Protein AF-A0A7W6YAH7-F1 (afdb_monomer_lite)

Organism: Rhizobium etli (NCBI:txid29449)

Secondary structure (DSSP, 8-state):
----------------------------------------EEEEE---GGGGGGHHHHHHHHHHH-SSEEEEESSSEEEEE-S-S-HHHHHHHHHHHHHHHHHHHHHHHHHHHHHHHHHT-

pLDDT: mean 76.43, std 23.9, range [30.78, 96.12]

Foldseek 3Di:
DDDDDDDDDDDDDDDDDDDDDDDDDDDDDPDDPPPPLDQPDKDFDDDDPVLVVQLVVLQVVLPVVDPFKHWDDDPTIMITGNPPDDPVVSNVSSVVSSVVSVCCVVCVVVVVVVVCVVVVD

Structure (mmCIF, N/CA/C/O backbone):
data_AF-A0A7W6YAH7-F1
#
_entry.id   AF-A0A7W6YAH7-F1
#
loop_
_atom_site.group_PDB
_atom_site.id
_atom_site.type_symbol
_atom_site.label_atom_id
_atom_site.label_alt_id
_atom_site.label_comp_id
_atom_site.label_asym_id
_atom_site.label_entity_id
_atom_site.label_seq_id
_atom_site.pdbx_PDB_ins_code
_atom_site.Cartn_x
_atom_site.Cartn_y
_atom_site.Cartn_z
_atom_site.occupancy
_atom_site.B_iso_or_equiv
_atom_site.auth_seq_id
_atom_site.auth_comp_id
_atom_site.auth_asym_id
_atom_site.auth_atom_id
_atom_site.pdbx_PDB_model_num
ATOM 1 N N . MET A 1 1 ? 24.572 30.838 -11.240 1.00 37.03 1 MET A N 1
ATOM 2 C CA . MET A 1 1 ? 25.097 31.301 -9.942 1.00 37.03 1 MET A CA 1
ATOM 3 C C . MET A 1 1 ? 25.487 30.079 -9.121 1.00 37.03 1 MET A C 1
ATOM 5 O O . MET A 1 1 ? 24.616 29.290 -8.785 1.00 37.03 1 MET A O 1
ATOM 9 N N . GLN A 1 2 ? 26.794 29.886 -8.905 1.00 36.97 2 GLN A N 1
ATOM 10 C CA . GLN A 1 2 ? 27.372 29.060 -7.828 1.00 36.97 2 GLN A CA 1
ATOM 11 C C . GLN A 1 2 ? 26.970 29.703 -6.481 1.00 36.97 2 GLN A C 1
ATOM 13 O O . GLN A 1 2 ? 26.789 30.916 -6.445 1.00 36.97 2 GLN A O 1
ATOM 18 N N . TYR A 1 3 ? 26.696 29.004 -5.379 1.00 30.78 3 TYR A N 1
ATOM 19 C CA . TYR A 1 3 ? 27.532 28.077 -4.613 1.00 30.78 3 TYR A CA 1
ATOM 20 C C . TYR A 1 3 ? 26.642 27.246 -3.665 1.00 30.78 3 TYR A C 1
ATOM 22 O O . TYR A 1 3 ? 25.637 27.753 -3.181 1.00 30.78 3 TYR A O 1
ATOM 30 N N . ASN A 1 4 ? 27.081 26.039 -3.292 1.00 39.88 4 ASN A N 1
ATOM 31 C CA . ASN A 1 4 ? 27.092 25.635 -1.881 1.00 39.88 4 ASN A CA 1
ATOM 32 C C . ASN A 1 4 ? 28.285 24.704 -1.640 1.00 39.88 4 ASN A C 1
ATOM 34 O O . ASN A 1 4 ? 28.261 23.505 -1.897 1.00 39.88 4 ASN A O 1
ATOM 38 N N . HIS A 1 5 ? 29.368 25.336 -1.199 1.00 37.84 5 HIS A N 1
ATOM 39 C CA . HIS A 1 5 ? 30.574 24.722 -0.672 1.00 37.84 5 HIS A CA 1
ATOM 40 C C . HIS A 1 5 ? 30.299 24.381 0.794 1.00 37.84 5 HIS A C 1
ATOM 42 O O . HIS A 1 5 ? 30.109 25.306 1.574 1.00 37.84 5 HIS A O 1
ATOM 48 N N . LEU A 1 6 ? 30.322 23.108 1.196 1.00 41.84 6 LEU A N 1
ATOM 49 C CA . LEU A 1 6 ? 30.451 22.741 2.611 1.00 41.84 6 LEU A CA 1
ATOM 50 C C . LEU A 1 6 ? 31.347 21.502 2.766 1.00 41.84 6 LEU A C 1
ATOM 52 O O . LEU A 1 6 ? 30.915 20.359 2.782 1.00 41.84 6 LEU A O 1
ATOM 56 N N . VAL A 1 7 ? 32.645 21.817 2.801 1.00 36.00 7 VAL A N 1
ATOM 57 C CA . VAL A 1 7 ? 33.688 21.295 3.699 1.00 36.00 7 VAL A CA 1
ATOM 58 C C . VAL A 1 7 ? 33.621 19.797 4.035 1.00 36.00 7 VAL A C 1
ATOM 60 O O . VAL A 1 7 ? 33.168 19.396 5.104 1.00 36.00 7 VAL A O 1
ATOM 63 N N . ILE A 1 8 ? 34.225 18.973 3.176 1.00 37.84 8 ILE A N 1
ATOM 64 C CA . ILE A 1 8 ? 34.743 17.662 3.586 1.00 37.84 8 ILE A CA 1
ATOM 65 C C . ILE A 1 8 ? 36.048 17.930 4.345 1.00 37.84 8 ILE A C 1
ATOM 67 O O . ILE A 1 8 ? 37.045 18.357 3.755 1.00 37.84 8 ILE A O 1
ATOM 71 N N . LYS A 1 9 ? 36.036 17.733 5.669 1.00 40.25 9 LYS A N 1
ATOM 72 C CA . LYS A 1 9 ? 37.254 17.731 6.491 1.00 40.25 9 LYS A CA 1
ATOM 73 C C . LYS A 1 9 ? 38.215 16.684 5.916 1.00 40.25 9 LYS A C 1
ATOM 75 O O . LYS A 1 9 ? 37.916 15.495 5.939 1.00 40.25 9 LYS A O 1
ATOM 80 N N . ARG A 1 10 ? 39.359 17.133 5.389 1.00 41.12 10 ARG A N 1
ATOM 81 C CA . ARG A 1 10 ? 40.469 16.245 5.015 1.00 41.12 10 ARG A CA 1
ATOM 82 C C . ARG A 1 10 ? 40.982 15.543 6.280 1.00 41.12 10 ARG A C 1
ATOM 84 O O . ARG A 1 10 ? 41.074 16.209 7.314 1.00 41.12 10 ARG A O 1
ATOM 91 N N . PRO A 1 11 ? 41.338 14.251 6.226 1.00 38.62 11 PRO A N 1
ATOM 92 C CA . PRO A 1 11 ? 42.009 13.609 7.344 1.00 38.62 11 PRO A CA 1
ATOM 93 C C . PRO A 1 11 ? 43.385 14.261 7.530 1.00 38.62 11 PRO A C 1
ATOM 95 O O . PRO A 1 11 ? 44.156 14.415 6.583 1.00 38.62 11 PRO A O 1
ATOM 98 N N . SER A 1 12 ? 43.652 14.711 8.754 1.00 38.16 12 SER A N 1
ATOM 99 C CA . SER A 1 12 ? 44.962 15.186 9.183 1.00 38.16 12 SER A CA 1
ATOM 100 C C . SER A 1 12 ? 45.898 13.982 9.239 1.00 38.16 12 SER A C 1
ATOM 102 O O . SER A 1 12 ? 45.697 13.076 10.045 1.00 38.16 12 SER A O 1
ATOM 104 N N . CYS A 1 13 ? 46.891 13.949 8.352 1.00 36.53 13 CYS A N 1
ATOM 105 C CA . CYS A 1 13 ? 47.994 13.004 8.443 1.00 36.53 13 CYS A CA 1
ATOM 106 C C . CYS A 1 13 ? 48.864 13.409 9.639 1.00 36.53 13 CYS A C 1
ATOM 108 O O . CYS A 1 13 ? 49.664 14.336 9.533 1.00 36.53 13 CYS A O 1
ATOM 110 N N . TYR A 1 14 ? 48.691 12.731 10.770 1.00 37.44 14 TYR A N 1
ATOM 111 C CA . TYR A 1 14 ? 49.627 12.755 11.889 1.00 37.44 14 TYR A CA 1
ATOM 112 C C . TYR A 1 14 ? 50.257 11.361 11.976 1.00 37.44 14 TYR A C 1
ATOM 114 O O . TYR A 1 14 ? 49.619 10.428 12.448 1.00 37.44 14 TYR A O 1
ATOM 122 N N . ASN A 1 15 ? 51.492 11.222 11.493 1.00 43.78 15 ASN A N 1
ATOM 123 C CA . ASN A 1 15 ? 52.380 10.129 11.895 1.00 43.78 15 ASN A CA 1
ATOM 124 C C . ASN A 1 15 ? 53.369 10.703 12.912 1.00 43.78 15 ASN A C 1
ATOM 126 O O . ASN A 1 15 ? 53.950 11.761 12.654 1.00 43.78 15 ASN A O 1
ATOM 130 N N . PRO A 1 16 ? 53.570 10.022 14.047 1.00 39.41 16 PRO A N 1
ATOM 131 C CA . PRO A 1 16 ? 54.947 9.743 14.450 1.00 39.41 16 PRO A CA 1
ATOM 132 C C . PRO A 1 16 ? 55.146 8.331 15.042 1.00 39.41 16 PRO A C 1
ATOM 134 O O . PRO A 1 16 ? 54.183 7.683 15.448 1.00 39.41 16 PRO A O 1
ATOM 137 N N . CYS A 1 17 ? 56.430 7.949 15.136 1.00 31.59 17 CYS A N 1
ATOM 138 C CA . CYS A 1 17 ? 57.052 6.753 15.746 1.00 31.59 17 CYS A CA 1
ATOM 139 C C . CYS A 1 17 ? 57.323 5.610 14.745 1.00 31.59 17 CYS A C 1
ATOM 141 O O . CYS A 1 17 ? 56.402 4.917 14.330 1.00 31.59 17 CYS A O 1
ATOM 143 N N . GLU A 1 18 ? 58.502 5.514 14.120 1.00 35.66 18 GLU A N 1
ATOM 144 C CA . GLU A 1 18 ? 59.877 5.221 14.606 1.00 35.66 18 GLU A CA 1
ATOM 145 C C . GLU A 1 18 ? 60.201 3.715 14.718 1.00 35.66 18 GLU A C 1
ATOM 147 O O . GLU A 1 18 ? 59.533 2.964 15.416 1.00 35.66 18 GLU A O 1
ATOM 152 N N . GLU A 1 19 ? 61.251 3.357 13.967 1.00 35.25 19 GLU A N 1
ATOM 153 C CA . GLU A 1 19 ? 62.218 2.252 14.061 1.00 35.25 19 GLU A CA 1
ATOM 154 C C . GLU A 1 19 ? 61.786 0.817 14.428 1.00 35.25 19 GLU A C 1
ATOM 156 O O . GLU A 1 19 ? 61.430 0.496 15.557 1.00 35.25 19 GLU A O 1
ATOM 161 N N . GLY A 1 20 ? 62.073 -0.101 13.491 1.00 37.72 20 GLY A N 1
ATOM 162 C CA . GLY A 1 20 ? 62.601 -1.425 13.832 1.00 37.72 20 GLY A CA 1
ATOM 163 C C . GLY A 1 20 ? 61.758 -2.634 13.413 1.00 37.72 20 GLY A C 1
ATOM 164 O O . GLY A 1 20 ? 60.709 -2.908 13.976 1.00 37.72 20 GLY A O 1
ATOM 165 N N . VAL A 1 21 ? 62.353 -3.448 12.534 1.00 38.34 21 VAL A N 1
ATOM 166 C CA . VAL A 1 21 ? 62.113 -4.895 12.359 1.00 38.34 21 VAL A CA 1
ATOM 167 C C . VAL A 1 21 ? 60.838 -5.313 11.609 1.00 38.34 21 VAL A C 1
ATOM 169 O O . VAL A 1 21 ? 59.765 -5.518 12.167 1.00 38.34 21 VAL A O 1
ATOM 172 N N . ASP A 1 22 ? 61.048 -5.532 10.311 1.00 44.06 22 ASP A N 1
ATOM 173 C CA . ASP A 1 22 ? 60.526 -6.617 9.470 1.00 44.06 22 ASP A CA 1
ATOM 174 C C . ASP A 1 22 ? 59.444 -7.523 10.099 1.00 44.06 22 ASP A C 1
ATOM 176 O O . ASP A 1 22 ? 59.753 -8.471 10.824 1.00 44.06 22 ASP A O 1
ATOM 180 N N . ARG A 1 23 ? 58.167 -7.261 9.778 1.00 40.12 23 ARG A N 1
ATOM 181 C CA . ARG A 1 23 ? 57.091 -8.265 9.787 1.00 40.12 23 ARG A CA 1
ATOM 182 C C . ARG A 1 23 ? 56.099 -7.973 8.671 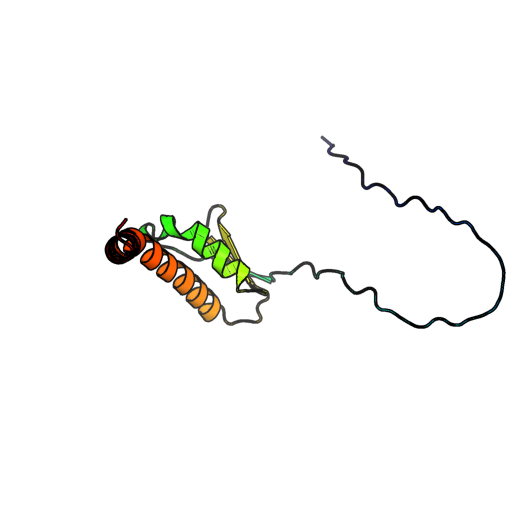1.00 40.12 23 ARG A C 1
ATOM 184 O O . ARG A 1 23 ? 55.342 -7.008 8.707 1.00 40.12 23 ARG A O 1
ATOM 191 N N . HIS A 1 24 ? 56.098 -8.865 7.692 1.00 45.94 24 HIS A N 1
ATOM 192 C CA . HIS A 1 24 ? 55.014 -9.058 6.744 1.00 45.94 24 HIS A CA 1
ATOM 193 C C . HIS A 1 24 ? 53.696 -9.230 7.524 1.00 45.94 24 HIS A C 1
ATOM 195 O O . HIS A 1 24 ? 53.516 -10.232 8.216 1.00 45.94 24 HIS A O 1
ATOM 201 N N . CYS A 1 25 ? 52.793 -8.251 7.442 1.00 33.44 25 CYS A N 1
ATOM 202 C CA . CYS A 1 25 ? 51.428 -8.365 7.952 1.00 33.44 25 CYS A CA 1
ATOM 203 C C . CYS A 1 25 ? 50.483 -8.557 6.755 1.00 33.44 25 CYS A C 1
ATOM 205 O O . CYS A 1 25 ? 50.279 -7.606 5.997 1.00 33.44 25 CYS A O 1
ATOM 207 N N . PRO A 1 26 ? 49.930 -9.762 6.531 1.00 53.94 26 PRO A N 1
ATOM 208 C CA . PRO A 1 26 ? 48.761 -9.943 5.682 1.00 53.94 26 PRO A CA 1
ATOM 209 C C . PRO A 1 26 ? 47.486 -9.637 6.494 1.00 53.94 26 PRO A C 1
ATOM 211 O O . PRO A 1 26 ? 47.536 -9.651 7.718 1.00 53.94 26 PRO A O 1
ATOM 214 N N . MET A 1 27 ? 46.354 -9.451 5.800 1.00 36.28 27 MET A N 1
ATOM 215 C CA . MET A 1 27 ? 45.014 -9.052 6.297 1.00 36.28 27 MET A CA 1
ATOM 216 C C . MET A 1 27 ? 44.812 -7.526 6.377 1.00 36.28 27 MET A C 1
ATOM 218 O O . MET A 1 27 ? 45.690 -6.795 6.801 1.00 36.28 27 MET A O 1
ATOM 222 N N . GLU A 1 28 ? 43.687 -6.946 5.962 1.00 43.72 28 GLU A N 1
ATOM 223 C CA . GLU A 1 28 ? 42.369 -7.513 5.688 1.00 43.72 28 GLU A CA 1
ATOM 224 C C . GLU A 1 28 ? 41.558 -6.553 4.805 1.00 43.72 28 GLU A C 1
ATOM 226 O O . GLU A 1 28 ? 41.847 -5.362 4.702 1.00 43.72 28 GLU A O 1
ATOM 231 N N . ARG A 1 29 ? 40.544 -7.106 4.140 1.00 47.88 29 ARG A N 1
ATOM 232 C CA . ARG A 1 29 ? 39.637 -6.430 3.209 1.00 47.88 29 ARG A CA 1
ATOM 233 C C . ARG A 1 29 ? 39.089 -5.132 3.791 1.00 47.88 29 ARG A C 1
ATOM 235 O O . ARG A 1 29 ? 38.432 -5.145 4.826 1.00 47.88 29 ARG A O 1
ATOM 242 N N . THR A 1 30 ? 39.227 -4.037 3.054 1.00 44.03 30 THR A N 1
ATOM 243 C CA . THR A 1 30 ? 38.306 -2.907 3.2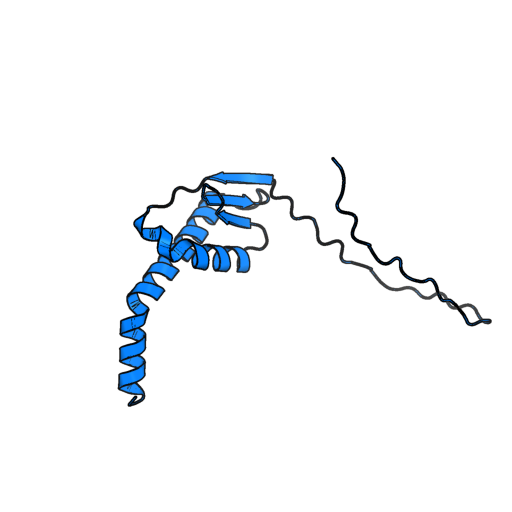01 1.00 44.03 30 THR A CA 1
ATOM 244 C C . THR A 1 30 ? 37.184 -3.090 2.183 1.00 44.03 30 THR A C 1
ATOM 246 O O . THR A 1 30 ? 37.205 -2.540 1.086 1.00 44.03 30 THR A O 1
ATOM 249 N N . GLU A 1 31 ? 36.230 -3.955 2.529 1.00 52.59 31 GLU A N 1
ATOM 250 C CA . GLU A 1 31 ? 34.879 -3.879 1.972 1.00 52.59 31 GLU A CA 1
ATOM 251 C C . GLU A 1 31 ? 34.202 -2.581 2.462 1.00 52.59 31 GLU A C 1
ATOM 253 O O . GLU A 1 31 ? 34.668 -1.951 3.409 1.00 52.59 31 GLU A O 1
ATOM 258 N N . PHE A 1 32 ? 33.098 -2.211 1.805 1.00 47.97 32 PHE A N 1
ATOM 259 C CA . PHE A 1 32 ? 32.289 -0.989 1.957 1.00 47.97 32 PHE A CA 1
ATOM 260 C C . PHE A 1 32 ? 32.567 0.169 0.983 1.00 47.97 32 PHE A C 1
ATOM 262 O O . PHE A 1 32 ? 32.561 1.339 1.352 1.00 47.97 32 PHE A O 1
ATOM 269 N N . SER A 1 33 ? 32.606 -0.143 -0.315 1.00 43.72 33 SER A N 1
ATOM 270 C CA . SER A 1 33 ? 31.727 0.608 -1.220 1.00 43.72 33 SER A CA 1
ATOM 271 C C . SER A 1 33 ? 30.343 -0.016 -1.084 1.00 43.72 33 SER A C 1
ATOM 273 O O . SER A 1 33 ? 30.132 -1.133 -1.553 1.00 43.72 33 SER A O 1
ATOM 275 N N . THR A 1 34 ? 29.391 0.664 -0.444 1.00 52.62 34 THR A N 1
ATOM 276 C CA . THR A 1 34 ? 27.986 0.358 -0.729 1.00 52.62 34 THR A CA 1
ATOM 277 C C . THR A 1 34 ? 27.820 0.481 -2.245 1.00 52.62 34 THR A C 1
ATOM 279 O O . THR A 1 34 ? 28.245 1.491 -2.820 1.00 52.62 34 THR A O 1
ATOM 282 N N . PRO A 1 35 ? 27.304 -0.538 -2.950 1.00 50.53 35 PRO A N 1
ATOM 283 C CA . PRO A 1 35 ? 26.950 -0.326 -4.336 1.00 50.53 35 PRO A CA 1
ATOM 284 C C . PRO A 1 35 ? 25.894 0.779 -4.333 1.00 50.53 35 PRO A C 1
ATOM 286 O O . PRO A 1 35 ? 24.903 0.698 -3.606 1.00 50.53 35 PRO A O 1
ATOM 289 N N . ILE A 1 36 ? 26.130 1.844 -5.103 1.00 56.06 36 ILE A N 1
ATOM 290 C CA . ILE A 1 36 ? 25.058 2.757 -5.496 1.00 56.06 36 ILE A CA 1
ATOM 291 C C . ILE A 1 36 ? 24.029 1.845 -6.147 1.00 56.06 36 ILE A C 1
ATOM 293 O O . ILE A 1 36 ? 24.295 1.301 -7.219 1.00 56.06 36 ILE A O 1
ATOM 297 N N . GLN A 1 37 ? 22.928 1.584 -5.447 1.00 60.12 37 GLN A N 1
ATOM 298 C CA . GLN A 1 37 ? 21.927 0.643 -5.904 1.00 60.12 37 GLN A CA 1
ATOM 299 C C . GLN A 1 37 ? 21.323 1.207 -7.184 1.00 60.12 37 GLN A C 1
ATOM 301 O O . GLN A 1 37 ? 20.573 2.183 -7.166 1.00 60.12 37 GLN A O 1
ATOM 306 N N . ARG A 1 38 ? 21.764 0.663 -8.317 1.00 63.69 38 ARG A N 1
ATOM 307 C CA . ARG A 1 38 ? 21.273 1.055 -9.628 1.00 63.69 38 ARG A CA 1
ATOM 308 C C . ARG A 1 38 ? 19.940 0.361 -9.803 1.00 63.69 38 ARG A C 1
ATOM 310 O O . ARG A 1 38 ? 19.886 -0.816 -10.125 1.00 63.69 38 ARG A O 1
ATOM 317 N N . TYR A 1 39 ? 18.873 1.095 -9.531 1.00 68.00 39 TYR A N 1
ATOM 318 C CA . TYR A 1 39 ? 17.561 0.697 -10.000 1.00 68.00 39 TYR A CA 1
ATOM 319 C C . TYR A 1 39 ? 17.522 0.963 -11.506 1.00 68.00 39 TYR A C 1
ATOM 321 O O . TYR A 1 39 ? 17.599 2.113 -11.944 1.00 68.00 39 TYR A O 1
ATOM 329 N N . GLU A 1 40 ? 17.501 -0.103 -12.294 1.00 79.56 40 GLU A N 1
ATOM 330 C CA . GLU A 1 40 ? 17.581 -0.050 -13.756 1.00 79.56 40 GLU A CA 1
ATOM 331 C C . GLU A 1 40 ? 16.191 0.006 -14.392 1.00 79.56 40 GLU A C 1
ATOM 333 O O . GLU A 1 40 ? 16.016 0.575 -15.471 1.00 79.56 40 GLU A O 1
ATOM 338 N N . ARG A 1 41 ? 15.179 -0.524 -13.694 1.00 90.75 41 ARG A N 1
ATOM 339 C CA . ARG A 1 41 ? 13.789 -0.539 -14.138 1.00 90.75 41 ARG A CA 1
ATOM 340 C C . ARG A 1 41 ? 12.938 0.411 -13.302 1.00 90.75 41 ARG A C 1
ATOM 342 O O . ARG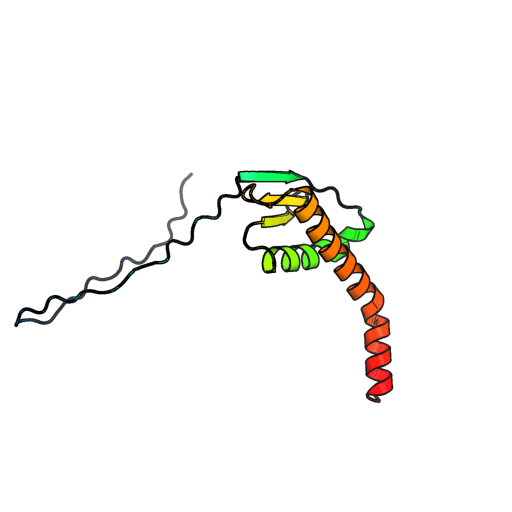 A 1 41 ? 13.062 0.488 -12.081 1.00 90.75 41 ARG A O 1
ATOM 349 N N . ARG A 1 42 ? 12.059 1.137 -13.997 1.00 93.38 42 ARG A N 1
ATOM 350 C CA . ARG A 1 42 ? 11.084 2.065 -13.422 1.00 93.38 42 ARG A CA 1
ATOM 351 C C . ARG A 1 42 ? 9.682 1.695 -13.892 1.00 93.38 42 ARG A C 1
ATOM 353 O O . ARG A 1 42 ? 9.414 1.733 -15.090 1.00 93.38 42 ARG A O 1
ATOM 360 N N . THR A 1 43 ? 8.783 1.451 -12.947 1.00 94.00 43 THR A N 1
ATOM 361 C CA . THR A 1 43 ? 7.389 1.085 -13.216 1.00 94.00 43 THR A CA 1
ATOM 362 C C . THR A 1 43 ? 6.448 2.025 -12.474 1.00 94.00 43 THR A C 1
ATOM 364 O O . THR A 1 43 ? 6.633 2.299 -11.289 1.00 94.00 43 THR A O 1
ATOM 367 N N . LEU A 1 44 ? 5.439 2.545 -13.173 1.00 94.44 44 LEU A N 1
ATOM 368 C CA . LEU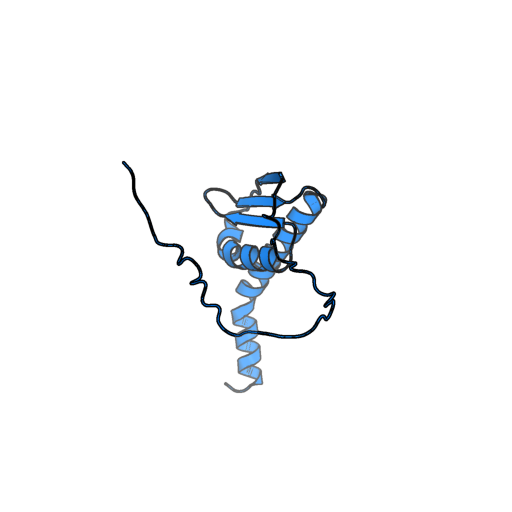 A 1 44 ? 4.384 3.352 -12.562 1.00 94.44 44 LEU A CA 1
ATOM 369 C C . LEU A 1 44 ? 3.312 2.432 -11.984 1.00 94.44 44 LEU A C 1
ATOM 371 O O . LEU A 1 44 ? 2.892 1.484 -12.644 1.00 94.44 44 LEU A O 1
ATOM 375 N N . ILE A 1 45 ? 2.879 2.724 -10.761 1.00 93.56 45 ILE A N 1
ATOM 376 C CA . ILE A 1 45 ? 1.822 1.978 -10.082 1.00 93.56 45 ILE A CA 1
ATOM 377 C C . ILE A 1 45 ? 0.630 2.910 -9.916 1.00 93.56 45 ILE A C 1
ATOM 379 O O . ILE A 1 45 ? 0.759 3.989 -9.335 1.00 93.56 45 ILE A O 1
ATOM 383 N N . ASP A 1 46 ? -0.526 2.474 -10.407 1.00 91.31 46 ASP A N 1
ATOM 384 C CA . ASP A 1 46 ? -1.789 3.148 -10.138 1.00 91.31 46 ASP A CA 1
ATOM 385 C C . ASP A 1 46 ? -2.387 2.625 -8.830 1.00 91.31 46 ASP A C 1
ATOM 387 O O . ASP A 1 46 ? -2.410 1.415 -8.587 1.00 91.31 46 ASP A O 1
ATOM 391 N N . ILE A 1 47 ? -2.829 3.539 -7.970 1.00 88.88 47 ILE A N 1
ATOM 392 C CA . ILE A 1 47 ? -3.416 3.220 -6.672 1.00 88.88 47 ILE A CA 1
ATOM 393 C C . ILE A 1 47 ? -4.688 4.034 -6.502 1.00 88.88 47 ILE A C 1
ATOM 395 O O . ILE A 1 47 ? -4.674 5.262 -6.568 1.00 88.88 47 ILE A O 1
ATOM 399 N N . ASP A 1 48 ? -5.768 3.318 -6.204 1.00 89.69 48 ASP A N 1
ATOM 400 C CA . ASP A 1 48 ? -7.072 3.897 -5.916 1.00 89.69 48 ASP A CA 1
ATOM 401 C C . ASP A 1 48 ? -7.022 4.878 -4.730 1.00 89.69 48 ASP A C 1
ATOM 403 O O . ASP A 1 48 ? -6.325 4.661 -3.731 1.00 89.69 48 ASP A O 1
ATOM 407 N N . GLU A 1 49 ? -7.822 5.939 -4.820 1.00 88.69 49 GLU A N 1
ATOM 408 C CA . GLU A 1 49 ? -7.858 7.039 -3.860 1.00 88.69 49 GLU A CA 1
ATOM 409 C C . GLU A 1 49 ? -8.191 6.545 -2.445 1.00 88.69 49 GLU A C 1
ATOM 411 O O . GLU A 1 49 ? -7.620 7.016 -1.459 1.00 88.69 49 GLU A O 1
ATOM 416 N N . ALA A 1 50 ? -9.030 5.507 -2.346 1.00 89.81 50 ALA A N 1
ATOM 417 C CA . ALA A 1 50 ? -9.396 4.866 -1.085 1.00 89.81 50 ALA A CA 1
ATOM 418 C C . ALA A 1 50 ? -8.196 4.289 -0.311 1.00 89.81 50 ALA A C 1
ATOM 420 O O . ALA A 1 50 ? -8.285 4.085 0.900 1.00 89.81 50 ALA A O 1
ATOM 421 N N . HIS A 1 51 ? -7.073 4.018 -0.983 1.00 91.06 51 HIS A N 1
ATOM 422 C CA . HIS A 1 51 ? -5.877 3.460 -0.358 1.00 91.06 51 HIS A CA 1
ATOM 423 C C . HIS A 1 51 ? -4.806 4.509 -0.035 1.00 91.06 51 HIS A C 1
ATOM 425 O O . HIS A 1 51 ? -3.846 4.194 0.675 1.00 91.06 51 HIS A O 1
ATOM 431 N N . ARG A 1 52 ? -4.970 5.763 -0.484 1.00 91.12 52 ARG A N 1
ATOM 432 C CA . ARG A 1 52 ? -3.991 6.830 -0.225 1.00 91.12 52 ARG A CA 1
ATOM 433 C C . ARG A 1 52 ? -3.644 7.050 1.245 1.00 91.12 52 ARG A C 1
ATOM 435 O O . ARG A 1 52 ? -2.455 7.227 1.516 1.00 91.12 52 ARG A O 1
ATOM 442 N N . PRO A 1 53 ? -4.592 6.992 2.202 1.00 93.81 53 PRO A N 1
ATOM 443 C CA . PRO A 1 53 ? -4.269 7.187 3.615 1.00 93.81 53 PRO A CA 1
ATOM 444 C C . PRO A 1 53 ? -3.235 6.188 4.160 1.00 93.81 53 PRO A C 1
ATOM 446 O O . PRO A 1 53 ? -2.543 6.487 5.129 1.00 93.81 53 PRO A O 1
ATOM 449 N N . TYR A 1 54 ? -3.103 5.017 3.530 1.00 94.75 54 TYR A N 1
ATOM 450 C CA . TYR A 1 54 ? -2.240 3.924 3.987 1.00 94.75 54 TYR A CA 1
ATOM 451 C C . TYR A 1 54 ? -0.894 3.862 3.244 1.00 94.75 54 TYR A C 1
ATOM 453 O O . TYR A 1 54 ? -0.002 3.108 3.639 1.00 94.75 54 TYR A O 1
ATOM 461 N N . LEU A 1 55 ? -0.719 4.663 2.185 1.00 94.12 55 LEU A N 1
ATOM 462 C CA . LEU A 1 55 ? 0.442 4.597 1.291 1.00 94.12 55 LEU A CA 1
ATOM 463 C C . LEU A 1 55 ? 1.767 4.847 2.001 1.00 94.12 55 LEU A C 1
ATOM 465 O O . LEU A 1 55 ? 2.714 4.094 1.801 1.00 94.12 55 LEU A O 1
ATOM 469 N N . ALA A 1 56 ? 1.852 5.887 2.832 1.00 93.75 56 ALA A N 1
ATOM 470 C CA . ALA A 1 56 ? 3.115 6.271 3.459 1.00 93.75 56 ALA A CA 1
ATOM 471 C C . ALA A 1 56 ? 3.700 5.132 4.314 1.00 93.75 56 ALA A C 1
ATOM 473 O O . ALA A 1 56 ? 4.877 4.789 4.191 1.00 93.75 56 ALA A O 1
ATOM 474 N N . ALA A 1 57 ? 2.863 4.494 5.136 1.00 94.31 57 ALA A N 1
ATOM 475 C CA . ALA A 1 57 ? 3.275 3.365 5.963 1.00 94.31 57 ALA A CA 1
ATOM 476 C C . ALA A 1 57 ? 3.551 2.101 5.128 1.00 94.31 57 ALA A C 1
ATOM 478 O O . ALA A 1 57 ? 4.499 1.370 5.422 1.00 94.31 57 ALA A O 1
ATOM 479 N N . ALA A 1 58 ? 2.777 1.862 4.064 1.00 95.62 58 ALA A N 1
ATOM 480 C CA . ALA A 1 58 ? 3.006 0.745 3.151 1.00 95.62 58 ALA A CA 1
ATOM 481 C C . ALA A 1 58 ? 4.350 0.861 2.412 1.00 95.62 58 ALA A C 1
ATOM 483 O O . ALA A 1 58 ? 5.099 -0.113 2.370 1.00 95.62 58 ALA A O 1
ATOM 484 N N . ILE A 1 59 ? 4.692 2.052 1.905 1.00 96.12 59 ILE A N 1
ATOM 485 C CA . ILE A 1 59 ? 5.969 2.342 1.234 1.00 96.12 59 ILE A CA 1
ATOM 486 C C . ILE A 1 59 ? 7.143 2.076 2.175 1.00 96.12 59 ILE A C 1
ATOM 488 O O . ILE A 1 59 ? 8.088 1.384 1.803 1.00 96.12 59 ILE A O 1
ATOM 492 N N . LEU A 1 60 ? 7.075 2.580 3.411 1.00 95.00 60 LEU A N 1
ATOM 493 C CA . LEU A 1 60 ? 8.129 2.358 4.402 1.00 95.00 60 LEU A CA 1
ATOM 494 C C . LEU A 1 60 ? 8.353 0.867 4.669 1.00 95.00 60 LEU A C 1
ATOM 496 O O . LEU A 1 60 ? 9.494 0.411 4.682 1.00 95.00 60 LEU A O 1
ATOM 500 N N . ARG A 1 61 ? 7.275 0.096 4.850 1.00 94.00 61 ARG A N 1
ATOM 501 C CA . ARG A 1 61 ? 7.378 -1.350 5.093 1.00 94.00 61 ARG A CA 1
ATOM 502 C C . ARG A 1 61 ? 7.900 -2.105 3.883 1.00 94.00 61 ARG A C 1
ATOM 504 O O . ARG A 1 61 ? 8.753 -2.968 4.048 1.00 94.00 61 ARG A O 1
ATOM 511 N N . PHE A 1 62 ? 7.419 -1.773 2.689 1.00 95.81 62 PHE A N 1
ATOM 512 C CA . PHE A 1 62 ? 7.892 -2.395 1.460 1.00 95.81 62 PHE A CA 1
ATOM 513 C C . PHE A 1 62 ? 9.394 -2.157 1.271 1.00 95.81 62 PHE A C 1
ATOM 515 O O . PHE A 1 62 ? 10.139 -3.117 1.091 1.00 95.81 62 PHE A O 1
ATOM 522 N N . ASN A 1 63 ? 9.848 -0.909 1.409 1.00 94.88 6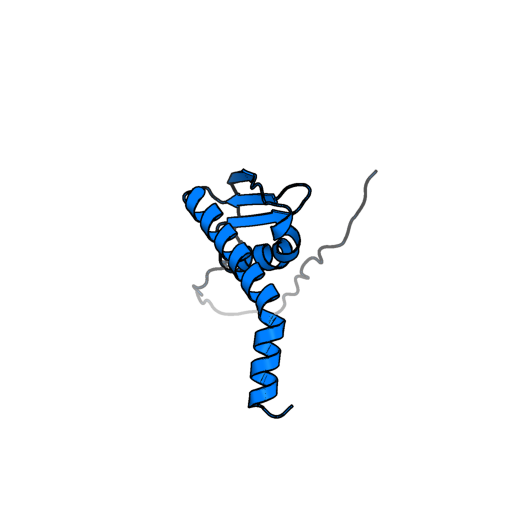3 ASN A N 1
ATOM 523 C CA . ASN A 1 63 ? 11.257 -0.539 1.256 1.00 94.88 63 ASN A CA 1
ATOM 524 C C . ASN A 1 63 ? 12.153 -1.153 2.341 1.00 94.88 63 ASN A C 1
ATOM 526 O O . ASN A 1 63 ? 13.325 -1.404 2.096 1.00 94.88 63 ASN A O 1
ATOM 530 N N . ALA A 1 64 ? 11.623 -1.398 3.542 1.00 92.62 64 ALA A N 1
ATOM 531 C CA . ALA A 1 64 ? 12.370 -2.064 4.608 1.00 92.62 64 ALA A CA 1
ATOM 532 C C . ALA A 1 64 ? 12.524 -3.578 4.379 1.00 92.62 64 ALA A C 1
ATOM 534 O O . ALA A 1 64 ? 13.489 -4.169 4.857 1.00 92.62 64 ALA A O 1
ATOM 535 N N . MET A 1 65 ? 11.575 -4.212 3.682 1.00 91.31 65 MET A N 1
ATOM 536 C CA . MET A 1 65 ? 11.595 -5.657 3.410 1.00 91.31 65 MET A CA 1
ATOM 537 C C . MET A 1 65 ? 12.290 -6.015 2.094 1.00 91.31 65 MET A C 1
ATOM 539 O O . MET A 1 65 ? 12.731 -7.150 1.933 1.00 91.31 65 MET A O 1
ATOM 543 N N . ASN A 1 66 ? 12.401 -5.069 1.162 1.00 89.56 66 ASN A N 1
ATOM 544 C CA . ASN A 1 66 ? 12.980 -5.300 -0.152 1.00 89.56 66 ASN A CA 1
ATOM 545 C C . ASN A 1 66 ? 14.334 -4.611 -0.265 1.00 89.56 66 ASN A C 1
ATOM 547 O O . ASN A 1 66 ? 14.420 -3.389 -0.308 1.00 89.56 66 ASN A O 1
ATOM 551 N N . ALA A 1 67 ? 15.398 -5.408 -0.358 1.00 87.56 67 ALA A N 1
ATOM 552 C CA . ALA A 1 67 ? 16.726 -4.866 -0.599 1.00 87.56 67 ALA A CA 1
ATOM 553 C C . ALA A 1 67 ? 16.864 -4.366 -2.038 1.00 87.56 67 ALA A C 1
ATOM 555 O O . ALA A 1 67 ? 17.451 -3.320 -2.232 1.00 87.56 67 ALA A O 1
ATOM 556 N N . VAL A 1 68 ? 16.328 -5.081 -3.033 1.00 89.50 68 VAL A N 1
ATOM 557 C CA . VAL A 1 68 ? 16.567 -4.839 -4.475 1.00 89.50 68 VAL A CA 1
ATOM 558 C C . VAL A 1 68 ? 15.525 -3.950 -5.159 1.00 89.50 68 VAL A C 1
ATOM 560 O O . VAL A 1 68 ? 15.692 -3.585 -6.320 1.00 89.50 68 VAL A O 1
ATOM 563 N N . ALA A 1 69 ? 14.459 -3.586 -4.446 1.00 92.75 69 ALA A N 1
ATOM 564 C CA . ALA A 1 69 ? 13.364 -2.786 -4.974 1.00 92.75 69 ALA A CA 1
ATOM 565 C C . ALA A 1 69 ? 12.973 -1.677 -3.997 1.00 92.75 69 ALA A C 1
ATOM 567 O O . ALA A 1 69 ? 13.045 -1.843 -2.781 1.00 92.75 69 ALA A O 1
ATOM 568 N N . LYS A 1 70 ? 12.523 -0.549 -4.539 1.00 94.62 70 LYS A N 1
ATOM 569 C CA . LYS A 1 70 ? 12.111 0.626 -3.779 1.00 94.62 70 LYS A CA 1
ATOM 570 C C . LYS A 1 70 ? 10.877 1.254 -4.403 1.00 94.62 70 LYS A C 1
ATOM 572 O O . LYS A 1 70 ? 10.806 1.432 -5.612 1.00 94.62 70 LYS A O 1
ATOM 577 N N . VAL A 1 71 ? 9.926 1.646 -3.570 1.00 95.38 71 VAL A N 1
ATOM 578 C CA . VAL A 1 71 ? 8.786 2.470 -3.966 1.00 95.38 71 VAL A CA 1
ATOM 579 C C . VAL A 1 71 ? 8.984 3.884 -3.442 1.00 95.38 71 VAL A C 1
ATOM 581 O O . VAL A 1 71 ? 9.380 4.093 -2.292 1.00 95.38 71 VAL A O 1
ATOM 584 N N . GLU A 1 72 ? 8.691 4.868 -4.283 1.00 94.56 72 GLU A N 1
ATOM 585 C CA . GLU A 1 72 ? 8.700 6.281 -3.920 1.00 94.56 72 GLU A CA 1
ATOM 586 C C . GLU A 1 72 ? 7.403 6.963 -4.358 1.00 94.56 72 GLU A C 1
ATOM 588 O O . GLU A 1 72 ? 6.819 6.641 -5.396 1.00 94.56 72 GLU A O 1
ATOM 593 N N . LEU A 1 73 ? 6.973 7.943 -3.564 1.00 92.31 73 LEU A N 1
ATOM 594 C CA . LEU A 1 73 ? 5.852 8.823 -3.869 1.00 92.31 73 LEU A CA 1
ATOM 595 C C . LEU A 1 73 ? 6.398 10.235 -4.095 1.00 92.31 73 LEU A C 1
ATOM 597 O O . LEU A 1 73 ? 6.808 10.902 -3.150 1.00 92.31 73 LEU A O 1
ATOM 601 N N . SER A 1 74 ? 6.415 10.666 -5.357 1.00 85.88 74 SER A N 1
ATOM 602 C CA . SER A 1 74 ? 6.651 12.066 -5.735 1.00 85.88 74 SER A CA 1
ATOM 603 C C . SER A 1 74 ? 5.325 12.680 -6.194 1.00 85.88 74 SER A C 1
ATOM 605 O O . SER A 1 74 ? 4.465 12.978 -5.373 1.00 85.88 74 SER A O 1
ATOM 607 N N . THR A 1 75 ? 5.106 12.798 -7.505 1.00 85.50 75 THR A N 1
ATOM 608 C CA . THR A 1 75 ? 3.797 13.130 -8.096 1.00 85.50 75 THR A CA 1
ATOM 609 C C . THR A 1 75 ? 2.956 11.886 -8.377 1.00 85.50 75 THR A C 1
ATOM 611 O O . THR A 1 75 ? 1.732 11.929 -8.311 1.00 85.50 75 THR A O 1
ATOM 614 N N . GLN A 1 76 ? 3.628 10.780 -8.688 1.00 89.31 76 GLN A N 1
ATOM 615 C CA . GLN A 1 76 ? 3.059 9.465 -8.949 1.00 89.31 76 GLN A CA 1
ATOM 616 C C . GLN A 1 76 ? 3.824 8.433 -8.128 1.00 89.31 76 GLN A C 1
ATOM 618 O O . GLN A 1 76 ? 4.971 8.665 -7.727 1.00 89.31 76 GLN A O 1
ATOM 623 N N . ILE A 1 77 ? 3.191 7.289 -7.900 1.00 93.62 77 ILE A N 1
ATOM 624 C CA . ILE A 1 77 ? 3.818 6.170 -7.209 1.00 93.62 77 ILE A CA 1
ATOM 625 C C . ILE A 1 77 ? 4.678 5.435 -8.225 1.00 93.62 77 ILE A C 1
ATOM 627 O O . ILE A 1 77 ? 4.203 4.991 -9.270 1.00 93.62 77 ILE A O 1
ATOM 631 N N . THR A 1 78 ? 5.970 5.363 -7.933 1.00 95.38 78 THR A N 1
ATOM 632 C CA . THR A 1 78 ? 6.952 4.736 -8.810 1.00 95.38 78 THR A CA 1
ATOM 633 C C . THR A 1 78 ? 7.653 3.615 -8.063 1.00 95.38 78 THR A C 1
ATOM 635 O O . THR A 1 78 ? 8.149 3.831 -6.958 1.00 95.38 78 THR A O 1
ATOM 638 N N . LEU A 1 79 ? 7.723 2.444 -8.690 1.00 95.44 79 LEU A N 1
ATOM 639 C CA . LEU A 1 79 ? 8.553 1.328 -8.267 1.00 95.44 79 LEU A CA 1
ATOM 640 C C . LEU A 1 79 ? 9.844 1.300 -9.080 1.00 95.44 79 LEU A C 1
ATOM 642 O O . LEU A 1 79 ? 9.831 1.422 -10.305 1.00 95.44 79 LEU A O 1
ATOM 646 N N . PHE A 1 80 ? 10.945 1.151 -8.364 1.00 94.56 80 PHE A N 1
ATOM 647 C CA . PHE A 1 80 ? 12.307 1.095 -8.854 1.00 94.56 80 PHE A CA 1
ATOM 648 C C . PHE A 1 80 ? 12.905 -0.254 -8.471 1.00 94.56 80 PHE A C 1
ATOM 650 O O . PHE A 1 80 ? 12.814 -0.642 -7.308 1.00 94.56 80 PHE A O 1
ATOM 657 N N . ASP A 1 81 ? 13.519 -0.965 -9.409 1.00 93.94 81 ASP A N 1
ATOM 658 C CA . ASP A 1 81 ? 14.160 -2.255 -9.140 1.00 93.94 81 ASP A CA 1
ATOM 659 C C . ASP A 1 81 ? 15.338 -2.521 -10.091 1.00 93.94 81 ASP A C 1
ATOM 661 O O . ASP A 1 81 ? 15.530 -1.807 -11.077 1.00 93.94 81 ASP A O 1
ATOM 665 N N . ASP A 1 82 ? 16.159 -3.520 -9.778 1.00 91.19 82 ASP A N 1
ATOM 666 C CA . ASP A 1 82 ? 17.333 -3.921 -10.571 1.00 91.19 82 ASP A CA 1
ATOM 667 C C . ASP A 1 82 ? 17.001 -4.862 -11.748 1.00 91.19 82 ASP A C 1
ATOM 669 O O . ASP A 1 82 ? 17.898 -5.315 -12.453 1.00 91.19 82 ASP A O 1
ATOM 673 N N . GLY A 1 83 ? 15.720 -5.172 -11.974 1.00 88.38 83 GLY A N 1
ATOM 674 C CA . GLY A 1 83 ? 15.262 -6.071 -13.030 1.00 88.38 83 GLY A CA 1
ATOM 675 C C . GLY A 1 83 ? 15.397 -7.561 -12.705 1.00 88.38 83 GLY A C 1
ATOM 676 O O . GLY A 1 83 ? 14.943 -8.379 -13.506 1.00 88.38 83 GLY A O 1
ATOM 677 N N . SER A 1 84 ? 15.969 -7.929 -11.553 1.00 88.62 84 SER A N 1
ATOM 678 C CA . SER A 1 84 ? 16.122 -9.327 -11.131 1.00 88.62 84 SER A CA 1
ATOM 679 C C . SER A 1 84 ? 14.770 -10.002 -10.829 1.00 88.62 84 SER A C 1
ATOM 681 O O . SER A 1 84 ? 14.535 -11.114 -11.314 1.00 88.62 84 SER A O 1
ATOM 683 N N . PRO A 1 85 ? 13.822 -9.364 -10.108 1.00 88.69 85 PRO A N 1
ATOM 684 C CA . PRO A 1 85 ? 12.511 -9.949 -9.843 1.00 88.69 85 PRO A CA 1
ATOM 685 C C . PRO A 1 85 ? 11.508 -9.700 -10.981 1.00 88.69 85 PRO A C 1
ATOM 687 O O . PRO A 1 85 ? 11.542 -8.685 -11.690 1.00 88.69 85 PRO A O 1
ATOM 690 N N . LEU A 1 86 ? 10.519 -10.589 -11.096 1.00 92.75 86 LEU A N 1
ATOM 691 C CA . LEU A 1 86 ? 9.343 -10.344 -11.933 1.00 92.75 86 LEU A CA 1
ATOM 692 C C . LEU A 1 86 ? 8.566 -9.137 -11.397 1.00 92.75 86 LEU A C 1
ATOM 694 O O . LEU A 1 86 ? 8.270 -9.059 -10.204 1.00 92.75 86 LEU A O 1
ATOM 698 N N . ILE A 1 87 ? 8.213 -8.207 -12.286 1.00 91.69 87 ILE A N 1
ATOM 699 C CA . ILE A 1 87 ? 7.550 -6.958 -11.893 1.00 91.69 87 ILE A CA 1
ATOM 700 C C . ILE A 1 87 ? 6.202 -7.207 -11.209 1.00 91.69 87 ILE A C 1
ATOM 702 O O . ILE A 1 87 ? 5.891 -6.559 -10.214 1.00 91.69 87 ILE A O 1
ATOM 706 N N . ASP A 1 88 ? 5.447 -8.196 -11.686 1.00 93.06 88 ASP A N 1
ATOM 707 C CA . ASP A 1 88 ? 4.130 -8.538 -11.144 1.00 93.06 88 ASP A CA 1
ATOM 708 C C . ASP A 1 88 ? 4.214 -9.014 -9.689 1.00 93.06 88 ASP A C 1
ATOM 710 O O . ASP A 1 88 ? 3.332 -8.711 -8.887 1.00 93.06 88 ASP A O 1
ATOM 714 N N . VAL A 1 89 ? 5.306 -9.694 -9.321 1.00 93.81 89 VAL A N 1
ATOM 715 C CA . VAL A 1 89 ? 5.556 -10.128 -7.939 1.00 93.81 89 VAL A CA 1
ATOM 716 C C . VAL A 1 89 ? 5.792 -8.913 -7.046 1.00 93.81 89 VAL A C 1
ATOM 718 O O . VAL A 1 89 ? 5.144 -8.783 -6.013 1.00 93.81 89 VAL A O 1
ATOM 721 N N . LEU A 1 90 ? 6.635 -7.970 -7.478 1.00 94.31 90 LEU A N 1
ATOM 722 C CA . LEU A 1 90 ? 6.913 -6.751 -6.711 1.00 94.31 90 LEU A CA 1
ATOM 723 C C . LEU A 1 90 ? 5.669 -5.866 -6.546 1.00 94.31 90 LEU A C 1
ATOM 725 O O . LEU A 1 90 ? 5.443 -5.303 -5.473 1.00 94.31 90 LEU A O 1
ATOM 729 N N . ILE A 1 91 ? 4.845 -5.756 -7.592 1.00 94.12 91 ILE A N 1
ATOM 730 C CA . ILE A 1 91 ? 3.570 -5.034 -7.528 1.00 94.12 91 ILE A CA 1
ATOM 731 C C . ILE A 1 91 ? 2.617 -5.732 -6.553 1.00 94.12 91 ILE A C 1
ATOM 733 O O . ILE A 1 91 ? 2.036 -5.059 -5.700 1.00 94.12 91 ILE A O 1
ATOM 737 N N . SER A 1 92 ? 2.487 -7.060 -6.629 1.00 94.56 92 SER A N 1
ATOM 738 C CA . SER A 1 92 ? 1.649 -7.838 -5.709 1.00 94.56 92 SER A CA 1
ATOM 739 C C . SER A 1 92 ? 2.111 -7.682 -4.259 1.00 94.56 92 SER A C 1
ATOM 741 O O . SER A 1 92 ? 1.297 -7.432 -3.370 1.00 94.56 92 SER A O 1
ATOM 743 N N . ASP A 1 93 ? 3.416 -7.747 -4.004 1.00 94.81 93 ASP A N 1
ATOM 744 C CA . ASP A 1 93 ? 3.994 -7.578 -2.668 1.00 94.81 93 ASP A CA 1
ATOM 745 C C . ASP A 1 93 ? 3.727 -6.178 -2.104 1.00 94.81 93 ASP A C 1
ATOM 747 O O . ASP A 1 93 ? 3.360 -6.020 -0.931 1.00 94.81 93 ASP A O 1
ATOM 751 N N . PHE A 1 94 ? 3.845 -5.143 -2.941 1.00 95.75 94 PHE A N 1
ATOM 752 C CA . PHE A 1 94 ? 3.492 -3.781 -2.553 1.00 95.75 94 PHE A CA 1
ATOM 753 C C . PHE A 1 94 ? 1.991 -3.639 -2.257 1.00 95.75 94 PHE A C 1
ATOM 755 O O . PHE A 1 94 ? 1.614 -3.075 -1.225 1.00 95.75 94 PHE A O 1
ATOM 762 N N . GLN A 1 95 ? 1.124 -4.206 -3.099 1.00 94.69 95 GLN A N 1
ATOM 763 C CA . GLN A 1 95 ? -0.325 -4.219 -2.878 1.00 94.69 95 GLN A CA 1
ATOM 764 C C . GLN A 1 95 ? -0.702 -4.965 -1.591 1.00 94.69 95 GLN A C 1
ATOM 766 O O . GLN A 1 95 ? -1.558 -4.501 -0.836 1.00 94.69 95 GLN A O 1
ATOM 771 N N . HIS A 1 96 ? -0.025 -6.070 -1.272 1.00 94.44 96 HIS A N 1
ATOM 772 C CA . HIS A 1 96 ? -0.208 -6.773 -0.005 1.00 94.44 96 HIS A CA 1
ATOM 773 C C . HIS A 1 96 ? 0.197 -5.914 1.196 1.00 94.44 96 HIS A C 1
ATOM 775 O O . HIS A 1 96 ? -0.525 -5.886 2.196 1.00 94.44 96 HIS A O 1
ATOM 781 N N . CYS A 1 97 ? 1.307 -5.174 1.110 1.00 94.75 97 CYS A N 1
ATOM 782 C CA . CYS A 1 97 ? 1.703 -4.228 2.157 1.00 94.75 97 CYS A CA 1
ATOM 783 C C . CYS A 1 97 ? 0.628 -3.160 2.382 1.00 94.75 97 CYS A C 1
ATOM 785 O O . CYS A 1 97 ? 0.262 -2.881 3.527 1.00 94.75 97 CYS A O 1
ATOM 787 N N . LEU A 1 98 ? 0.093 -2.612 1.292 1.00 95.56 98 LEU A N 1
ATOM 788 C CA . LEU A 1 98 ? -0.942 -1.587 1.316 1.00 95.56 98 LEU A CA 1
ATOM 789 C C . LEU A 1 98 ? -2.250 -2.097 1.927 1.00 95.56 98 LEU A C 1
ATOM 791 O O . LEU A 1 98 ? -2.807 -1.473 2.831 1.00 95.56 98 LEU A O 1
ATOM 795 N N . TYR A 1 99 ? -2.707 -3.268 1.488 1.00 95.00 99 TYR A N 1
ATOM 796 C CA . TYR A 1 99 ? -3.941 -3.872 1.975 1.00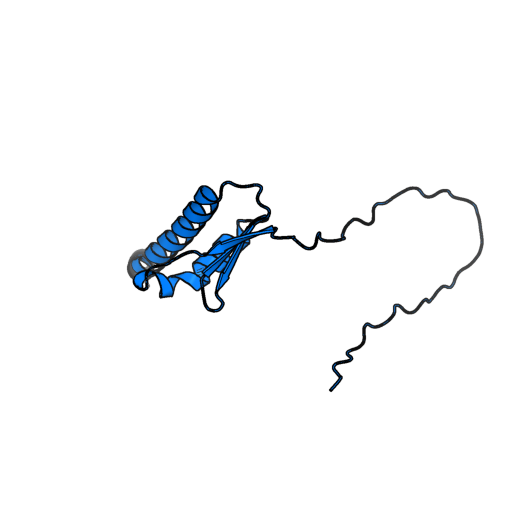 95.00 99 TYR A CA 1
ATOM 797 C C . TYR A 1 99 ? -3.851 -4.261 3.455 1.00 95.00 99 TYR A C 1
ATOM 799 O O . TYR A 1 99 ? -4.783 -4.027 4.229 1.00 95.00 99 TYR A O 1
ATOM 807 N N . ARG A 1 100 ? -2.702 -4.793 3.893 1.00 94.00 100 ARG A N 1
ATOM 808 C CA . ARG A 1 100 ? -2.471 -5.079 5.315 1.00 94.00 100 ARG A CA 1
ATOM 809 C C . ARG A 1 100 ? -2.510 -3.810 6.154 1.00 94.00 100 ARG A C 1
ATOM 811 O O . ARG A 1 100 ? -3.072 -3.837 7.245 1.00 94.00 100 ARG A O 1
ATOM 818 N N . GLU A 1 101 ? -1.952 -2.707 5.663 1.00 95.31 101 GLU A N 1
ATOM 819 C CA . GLU A 1 101 ? -1.986 -1.442 6.397 1.00 95.31 101 GLU A CA 1
ATOM 820 C C . GLU A 1 101 ? -3.395 -0.866 6.522 1.00 95.31 101 GLU A C 1
ATOM 822 O O . GLU A 1 101 ? -3.768 -0.400 7.603 1.00 95.31 101 GLU A O 1
ATOM 827 N N . LYS A 1 102 ? -4.202 -0.988 5.465 1.00 95.25 102 LYS A N 1
ATOM 828 C CA . LYS A 1 102 ? -5.628 -0.663 5.511 1.00 95.25 102 LYS A CA 1
ATOM 829 C C . LYS A 1 102 ? -6.342 -1.449 6.607 1.00 95.25 102 LYS A C 1
ATOM 831 O O . LYS A 1 102 ? -6.871 -0.845 7.539 1.00 95.25 102 LYS A O 1
ATOM 836 N N . ILE A 1 103 ? -6.268 -2.784 6.562 1.00 94.88 103 ILE A N 1
ATOM 837 C CA . ILE A 1 103 ? -6.896 -3.652 7.570 1.00 94.88 103 ILE A CA 1
ATOM 838 C C . ILE A 1 103 ? -6.411 -3.288 8.970 1.00 94.88 103 ILE A C 1
ATOM 840 O O . ILE A 1 103 ? -7.211 -3.191 9.900 1.00 94.88 103 ILE A O 1
ATOM 844 N N . TYR A 1 104 ? -5.106 -3.087 9.158 1.00 93.06 104 TYR A N 1
ATOM 845 C CA . TYR A 1 104 ? -4.580 -2.747 10.473 1.00 93.06 104 TYR A CA 1
ATOM 846 C C . TYR A 1 104 ? -5.129 -1.427 10.987 1.00 93.06 104 TYR A C 1
ATOM 848 O O . TYR A 1 104 ? -5.530 -1.360 12.149 1.00 93.06 104 TYR A O 1
ATOM 856 N N . THR A 1 105 ? -5.180 -0.405 10.147 1.00 94.62 105 THR A N 1
ATOM 857 C CA . THR A 1 105 ? -5.688 0.904 10.546 1.00 94.62 105 THR A CA 1
ATOM 858 C C . THR A 1 105 ? -7.179 0.838 10.870 1.00 94.62 105 THR A C 1
ATOM 860 O O . THR A 1 105 ? -7.589 1.270 11.946 1.00 94.62 105 THR A O 1
ATOM 863 N N . GLU A 1 106 ? -7.978 0.214 10.005 1.00 95.38 106 GLU A N 1
ATOM 864 C CA . GLU A 1 106 ? -9.433 0.095 10.171 1.00 95.38 106 GLU A CA 1
ATOM 865 C C . GLU A 1 106 ? -9.820 -0.753 11.392 1.00 95.38 106 GLU A C 1
ATOM 867 O O . GLU A 1 106 ? -10.775 -0.443 12.101 1.00 95.38 106 GLU A O 1
ATOM 872 N N . THR A 1 107 ? -9.047 -1.797 11.697 1.00 95.94 107 THR A N 1
ATOM 873 C CA . THR A 1 107 ? -9.304 -2.679 12.848 1.00 95.94 107 THR A CA 1
ATOM 874 C C . THR A 1 107 ? -8.649 -2.203 14.145 1.00 95.94 107 THR A C 1
ATOM 876 O O . THR A 1 107 ? -8.870 -2.800 15.202 1.00 95.94 107 THR A O 1
ATOM 879 N N . LEU A 1 108 ? -7.818 -1.156 14.113 1.00 94.62 108 LEU A N 1
ATOM 880 C CA . LEU A 1 108 ? -7.097 -0.669 15.293 1.00 94.62 108 LEU A CA 1
ATOM 881 C C . LEU A 1 108 ? -8.026 -0.279 16.458 1.00 94.62 108 LEU A C 1
ATOM 883 O O . LEU A 1 108 ? -7.708 -0.667 17.585 1.00 94.62 108 LEU A O 1
ATOM 887 N N . PRO A 1 109 ? -9.159 0.423 16.246 1.00 94.44 109 PRO A N 1
ATOM 888 C CA . PRO A 1 109 ? -10.065 0.779 17.336 1.00 94.44 109 PRO A CA 1
ATOM 889 C C . PRO A 1 109 ? -10.636 -0.450 18.049 1.00 94.44 109 PRO A C 1
ATOM 891 O O . PRO A 1 109 ? -10.576 -0.527 19.274 1.00 94.44 109 PRO A O 1
ATOM 894 N N . LEU A 1 110 ? -11.103 -1.448 17.290 1.00 95.06 110 LEU A N 1
ATOM 895 C CA . LEU A 1 110 ? -11.633 -2.694 17.849 1.00 95.06 110 LEU A CA 1
ATOM 896 C C . LEU A 1 110 ? -10.556 -3.456 18.627 1.00 95.06 110 LEU A C 1
ATOM 898 O O . LEU A 1 110 ? -10.789 -3.877 19.756 1.00 95.06 110 LEU A O 1
ATOM 902 N N . ARG A 1 111 ? -9.354 -3.596 18.053 1.00 94.44 111 ARG A N 1
ATOM 903 C CA . ARG A 1 111 ? -8.233 -4.266 18.729 1.00 94.44 111 ARG A CA 1
ATOM 904 C C . ARG A 1 111 ? -7.876 -3.573 20.041 1.00 94.44 111 ARG A C 1
ATOM 906 O O . ARG A 1 111 ? -7.670 -4.250 21.042 1.00 94.44 111 ARG A O 1
ATOM 913 N N . ARG A 1 112 ? -7.853 -2.237 20.061 1.00 94.69 112 ARG A N 1
ATOM 914 C CA . ARG A 1 112 ? -7.626 -1.460 21.288 1.00 94.69 112 ARG A CA 1
ATOM 915 C C . ARG A 1 112 ? -8.736 -1.676 22.312 1.00 94.69 112 ARG A C 1
ATOM 917 O O . ARG A 1 112 ? -8.414 -1.914 23.469 1.00 94.69 112 ARG A O 1
ATOM 924 N N . ALA A 1 113 ? -10.001 -1.654 21.896 1.00 94.38 113 ALA A N 1
ATOM 925 C CA . ALA A 1 113 ? -11.137 -1.887 22.785 1.00 94.38 113 ALA A CA 1
ATOM 926 C C . ALA A 1 113 ? -11.100 -3.288 23.419 1.00 94.38 113 ALA A C 1
ATOM 928 O O . ALA A 1 113 ? -11.267 -3.413 24.629 1.00 94.38 113 ALA A O 1
ATOM 929 N N . LEU A 1 114 ? -10.806 -4.327 22.630 1.00 94.88 114 LEU A N 1
ATOM 930 C CA . LEU A 1 114 ? -10.667 -5.700 23.127 1.00 94.88 114 LEU A CA 1
ATOM 931 C C . LEU A 1 114 ? -9.512 -5.830 24.124 1.00 94.88 114 LEU A C 1
ATOM 933 O O . LEU A 1 114 ? -9.676 -6.430 25.183 1.00 94.88 114 LEU A O 1
ATOM 937 N N . ILE A 1 115 ? -8.357 -5.233 23.816 1.00 93.81 115 ILE A N 1
ATOM 938 C CA . ILE A 1 115 ? -7.205 -5.229 24.724 1.00 93.81 115 ILE A CA 1
ATOM 939 C C . ILE A 1 115 ? -7.545 -4.485 26.024 1.00 93.81 115 ILE A C 1
ATOM 941 O O . ILE A 1 115 ? -7.233 -4.984 27.100 1.00 93.81 115 ILE A O 1
ATOM 945 N N . SER A 1 116 ? -8.204 -3.326 25.945 1.00 93.25 116 SER A N 1
ATOM 946 C CA . SER A 1 116 ? -8.601 -2.540 27.122 1.00 93.25 116 SER A CA 1
ATOM 947 C C . SER A 1 116 ? -9.580 -3.304 28.010 1.00 93.25 116 SER A C 1
ATOM 949 O O . SER A 1 116 ? -9.352 -3.430 29.210 1.00 93.25 116 SER A O 1
ATOM 951 N N . GLY A 1 117 ? -10.611 -3.904 27.403 1.00 92.69 117 GLY A N 1
ATOM 952 C CA . GLY A 1 117 ? -11.624 -4.684 28.111 1.00 92.69 117 GLY A CA 1
ATOM 953 C C . GLY A 1 117 ? -11.058 -5.915 28.821 1.00 92.69 117 GLY A C 1
ATOM 954 O O . GLY A 1 117 ? -11.481 -6.220 29.931 1.00 92.69 117 GLY A O 1
ATOM 955 N N . VAL A 1 118 ? -10.064 -6.590 28.232 1.00 92.62 118 VAL A N 1
ATOM 956 C CA . VAL A 1 118 ? -9.372 -7.722 28.879 1.00 92.62 118 VAL A CA 1
ATOM 957 C C . VAL A 1 118 ? -8.409 -7.252 29.975 1.00 92.62 118 VAL A C 1
ATOM 959 O O . VAL A 1 118 ? -8.274 -7.919 30.997 1.00 92.62 118 VAL A O 1
ATOM 962 N N . LEU A 1 119 ? -7.739 -6.111 29.789 1.00 92.44 119 LEU A N 1
ATOM 963 C CA . LEU A 1 119 ? -6.776 -5.571 30.757 1.00 92.44 119 LEU A CA 1
ATOM 964 C C . LEU A 1 119 ? -7.419 -4.736 31.879 1.00 92.44 119 LEU A C 1
ATOM 966 O O . LEU A 1 119 ? -6.695 -4.273 32.759 1.00 92.44 119 LEU A O 1
ATOM 970 N N . GLY A 1 120 ? -8.740 -4.536 31.857 1.00 76.75 120 GLY A N 1
ATOM 971 C CA . GLY A 1 120 ? -9.476 -3.789 32.881 1.00 76.75 120 GLY A CA 1
ATOM 972 C C . GLY A 1 120 ? -9.144 -2.293 32.933 1.00 76.75 120 GLY A C 1
ATOM 973 O O . GLY A 1 120 ? -9.187 -1.708 34.014 1.00 76.75 120 GLY A O 1
ATOM 974 N N . ARG A 1 121 ? -8.768 -1.692 31.794 1.00 60.62 121 ARG A N 1
ATOM 975 C CA . ARG A 1 121 ? -8.486 -0.253 31.652 1.00 60.62 121 ARG A CA 1
ATOM 976 C C . ARG A 1 121 ? -9.525 0.445 30.793 1.00 60.62 121 ARG A C 1
ATOM 978 O O . ARG A 1 121 ? -9.984 -0.186 29.813 1.00 60.62 121 ARG A O 1
#

Radius of gyration: 25.04 Å; chains: 1; bounding box: 74×42×47 Å

Sequence (121 aa):
MQYNHLVIKRPSCYNPCEEGVDRHCPMERTEFSTPIQRYERRTLIDIDEAHRPYLAAAILRFNAMNAVAKVELSTQITLFDDGSPLIDVLISDFQHCLYREKIYTETLPLRRALISGVLGR